Protein AF-A0A850PDK4-F1 (afdb_monomer_lite)

Secondary structure (DSSP, 8-state):
-HHHHHHHHHHHHHTT-HHHHHHHHHHHHHHHHHHHHHHS-S-TTS-S---

Sequence (51 aa):
MIVLGAVLLILGLIFGMAILTYIGVVLLVIGAVFWILGSVGRPVGGRKAWY

Structure (mmCIF, N/CA/C/O backbone):
data_AF-A0A850PDK4-F1
#
_entry.id   AF-A0A850PDK4-F1
#
loop_
_atom_site.group_PDB
_atom_site.id
_atom_site.type_symbol
_atom_site.label_atom_id
_atom_site.label_alt_id
_atom_site.label_comp_id
_atom_site.label_asym_id
_atom_site.label_entity_id
_atom_site.label_seq_id
_atom_site.pdbx_PDB_ins_code
_atom_site.Cartn_x
_atom_site.Cartn_y
_atom_site.Cartn_z
_atom_site.occupancy
_atom_site.B_iso_or_equiv
_atom_site.auth_seq_id
_atom_site.auth_comp_id
_atom_site.auth_asym_id
_atom_site.auth_atom_id
_atom_site.pdbx_PDB_model_num
ATOM 1 N N . MET A 1 1 ? 7.929 -3.302 1.742 1.00 80.31 1 MET A N 1
ATOM 2 C CA . MET A 1 1 ? 6.882 -2.293 1.465 1.00 80.31 1 MET A CA 1
ATOM 3 C C . MET A 1 1 ? 5.488 -2.899 1.496 1.00 80.31 1 MET A C 1
ATOM 5 O O . MET A 1 1 ? 4.713 -2.463 2.326 1.00 80.31 1 MET A O 1
ATOM 9 N N . ILE A 1 2 ? 5.193 -3.942 0.706 1.00 88.06 2 ILE A N 1
ATOM 10 C CA . ILE A 1 2 ? 3.858 -4.577 0.682 1.00 88.06 2 ILE A CA 1
ATOM 11 C C . ILE A 1 2 ? 3.419 -5.095 2.062 1.00 88.06 2 ILE A C 1
ATOM 13 O O . ILE A 1 2 ? 2.344 -4.738 2.522 1.00 88.06 2 ILE A O 1
ATOM 17 N N . VAL A 1 3 ? 4.266 -5.866 2.756 1.00 92.56 3 VAL A N 1
ATOM 18 C CA . VAL A 1 3 ? 3.947 -6.388 4.103 1.00 92.56 3 VAL A CA 1
ATOM 19 C C . VAL A 1 3 ? 3.661 -5.255 5.091 1.00 92.56 3 VAL A C 1
ATOM 21 O O . VAL A 1 3 ? 2.666 -5.285 5.802 1.00 92.56 3 VAL A O 1
ATOM 24 N N . LEU A 1 4 ? 4.502 -4.219 5.094 1.00 91.69 4 LEU A N 1
ATOM 25 C CA . LEU A 1 4 ? 4.344 -3.061 5.974 1.00 91.69 4 LEU A CA 1
ATOM 26 C C . LEU A 1 4 ? 3.063 -2.272 5.638 1.00 91.69 4 LEU A C 1
ATOM 28 O O . LEU A 1 4 ? 2.313 -1.916 6.541 1.00 91.69 4 LEU A O 1
ATOM 32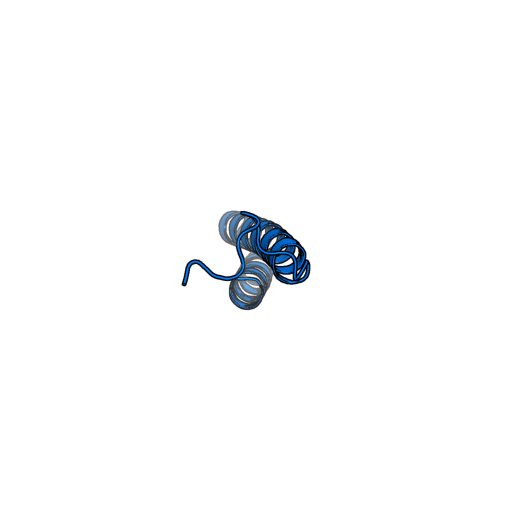 N N . GLY A 1 5 ? 2.770 -2.070 4.349 1.00 90.44 5 GLY A N 1
ATOM 33 C CA . GLY A 1 5 ? 1.529 -1.448 3.880 1.00 90.44 5 GLY A CA 1
ATOM 34 C C . GLY A 1 5 ? 0.285 -2.241 4.281 1.00 90.44 5 GLY A C 1
ATOM 35 O O . GLY A 1 5 ? -0.667 -1.653 4.782 1.00 90.44 5 GLY A O 1
ATOM 36 N N . ALA A 1 6 ? 0.317 -3.570 4.157 1.00 93.50 6 ALA A N 1
ATOM 37 C CA . ALA A 1 6 ? -0.764 -4.447 4.603 1.00 93.50 6 ALA A CA 1
ATOM 38 C C . ALA A 1 6 ? -0.991 -4.350 6.120 1.00 93.50 6 ALA A C 1
ATOM 40 O O . ALA A 1 6 ? -2.130 -4.208 6.556 1.00 93.50 6 ALA A O 1
ATOM 41 N N . VAL A 1 7 ? 0.081 -4.356 6.922 1.00 95.56 7 VAL A N 1
ATOM 42 C CA . VAL A 1 7 ? -0.011 -4.194 8.382 1.00 95.56 7 VAL A CA 1
ATOM 43 C C . VAL A 1 7 ? -0.626 -2.841 8.747 1.00 95.56 7 VAL A C 1
ATOM 45 O O . VAL A 1 7 ? -1.565 -2.798 9.536 1.00 95.56 7 VAL A O 1
ATOM 48 N N . LEU A 1 8 ? -0.163 -1.739 8.149 1.00 92.25 8 LEU A N 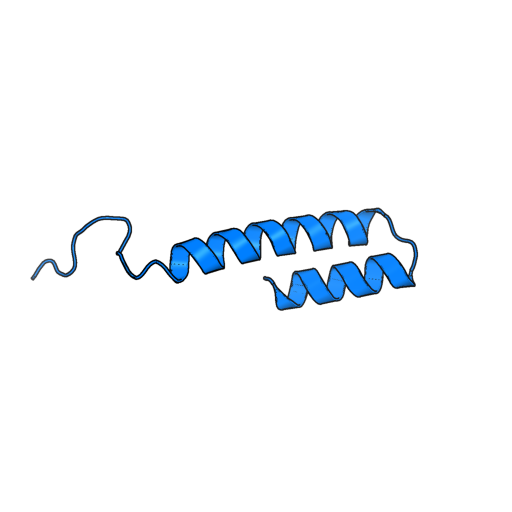1
ATOM 49 C CA . LEU A 1 8 ? -0.726 -0.409 8.417 1.00 92.25 8 LEU A CA 1
ATOM 50 C C . LEU A 1 8 ? -2.192 -0.290 7.994 1.00 92.25 8 LEU A C 1
ATOM 52 O O . LEU A 1 8 ? -2.971 0.348 8.695 1.00 92.25 8 LEU A O 1
ATOM 56 N N . LEU A 1 9 ? -2.575 -0.920 6.883 1.00 92.19 9 LEU A N 1
ATOM 57 C CA . LEU A 1 9 ? -3.951 -0.916 6.395 1.00 92.19 9 LEU A CA 1
ATOM 58 C C . LEU A 1 9 ? -4.871 -1.703 7.339 1.00 92.19 9 LEU A C 1
ATOM 60 O O . LEU A 1 9 ? -5.935 -1.208 7.698 1.00 92.19 9 LEU A O 1
ATOM 64 N N . ILE A 1 10 ? -4.430 -2.867 7.826 1.00 94.88 10 ILE A N 1
ATOM 65 C CA . ILE A 1 10 ? -5.156 -3.649 8.839 1.00 94.88 10 ILE A CA 1
ATOM 66 C C . ILE A 1 10 ? -5.327 -2.834 10.128 1.00 94.88 10 ILE A C 1
ATOM 68 O O . ILE A 1 10 ? -6.437 -2.728 10.643 1.00 94.88 10 ILE A O 1
ATOM 72 N N . LEU A 1 11 ? -4.259 -2.205 10.627 1.00 94.69 11 LEU A N 1
ATOM 73 C CA . LEU A 1 11 ? -4.333 -1.374 11.834 1.00 94.69 11 LEU A CA 1
ATOM 74 C C . LEU A 1 11 ? -5.220 -0.135 11.626 1.00 94.69 11 LEU A C 1
ATOM 76 O O . LEU A 1 11 ? -5.994 0.213 12.512 1.00 94.69 11 LEU A O 1
ATOM 80 N N . GLY A 1 12 ? -5.157 0.510 10.460 1.00 92.06 12 GLY A N 1
ATOM 81 C CA . GLY A 1 12 ? -6.000 1.659 10.118 1.00 92.06 12 GLY A CA 1
ATOM 82 C C . GLY A 1 12 ? -7.489 1.328 10.129 1.00 92.06 12 GLY A C 1
ATOM 83 O O . GLY A 1 12 ? -8.276 2.097 10.680 1.00 92.06 12 GLY A O 1
ATOM 84 N N . LEU A 1 13 ? -7.854 0.155 9.606 1.00 91.62 13 LEU A N 1
ATOM 85 C CA . LEU A 1 13 ? -9.227 -0.346 9.626 1.00 91.62 13 LEU A CA 1
ATOM 86 C C . LEU A 1 13 ? -9.693 -0.715 11.041 1.00 91.62 13 LEU A C 1
ATOM 88 O O . LEU A 1 13 ? -10.813 -0.379 11.409 1.00 91.62 13 LEU A O 1
ATOM 92 N N . ILE A 1 14 ? -8.838 -1.357 11.847 1.00 95.31 14 ILE A N 1
ATOM 93 C CA . ILE A 1 14 ? -9.175 -1.752 13.226 1.00 95.31 14 ILE A CA 1
ATOM 94 C C . ILE A 1 14 ? -9.365 -0.527 14.126 1.00 95.31 14 ILE A C 1
ATOM 96 O O . ILE A 1 14 ? -10.314 -0.469 14.903 1.00 95.31 14 ILE A O 1
ATOM 100 N N . PHE A 1 15 ? -8.476 0.461 14.027 1.00 93.62 15 PHE A N 1
ATOM 101 C CA . PHE A 1 15 ? -8.519 1.656 14.869 1.00 93.62 15 PHE A CA 1
ATOM 102 C C . PHE A 1 15 ? -9.407 2.778 14.309 1.00 93.62 15 PHE A C 1
ATOM 104 O O . 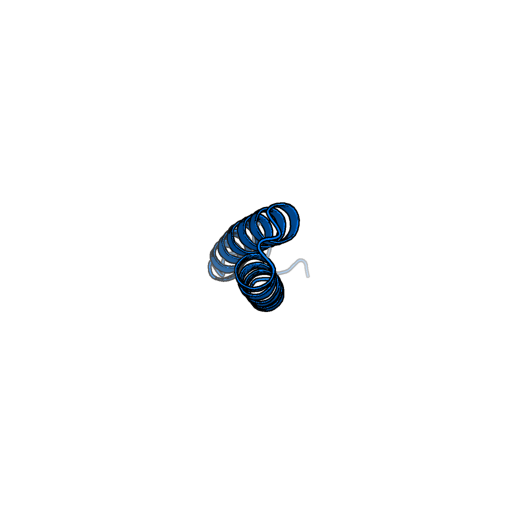PHE A 1 15 ? -9.501 3.836 14.928 1.00 93.62 15 PHE A O 1
ATOM 111 N N . GLY A 1 16 ? -10.021 2.596 13.133 1.00 92.31 16 GLY A N 1
ATOM 112 C CA . GLY A 1 16 ? -10.815 3.636 12.464 1.00 92.31 16 GLY A CA 1
ATOM 113 C C . GLY A 1 16 ? -10.002 4.878 12.071 1.00 92.31 16 GLY A C 1
ATOM 114 O O . GLY A 1 16 ? -10.557 5.952 11.840 1.00 92.31 16 GLY A O 1
ATOM 115 N N . MET A 1 17 ? -8.673 4.759 12.007 1.00 94.81 17 MET A N 1
ATOM 116 C CA . MET A 1 17 ? -7.778 5.867 11.698 1.00 94.81 17 MET A CA 1
ATOM 117 C C . MET A 1 17 ? -7.639 6.020 10.184 1.00 94.81 17 MET A C 1
ATOM 119 O O . MET A 1 17 ? -6.892 5.287 9.525 1.00 94.81 17 MET A O 1
ATOM 123 N N . ALA A 1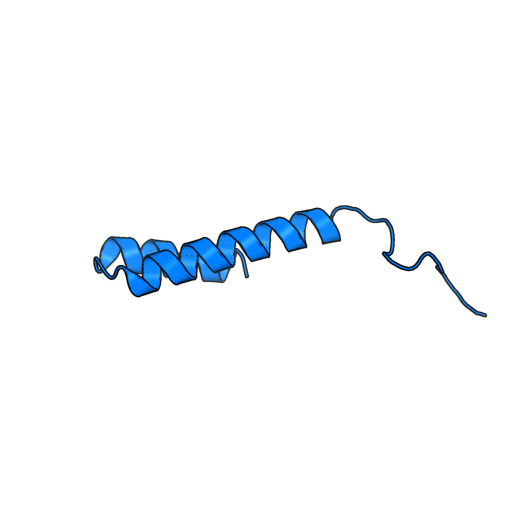 18 ? -8.316 7.033 9.638 1.00 91.88 18 ALA A N 1
ATOM 124 C CA . ALA A 1 18 ? -8.275 7.347 8.211 1.00 91.88 18 ALA A CA 1
ATOM 125 C C . ALA A 1 18 ? -6.834 7.540 7.707 1.00 91.88 18 ALA A C 1
ATOM 127 O O . ALA A 1 18 ? -6.471 7.017 6.656 1.00 91.88 18 ALA A O 1
ATOM 128 N N . ILE A 1 19 ? -5.980 8.209 8.492 1.00 93.69 19 ILE A N 1
ATOM 129 C CA . ILE A 1 19 ? -4.594 8.479 8.096 1.00 93.69 19 ILE A CA 1
ATOM 130 C C . ILE A 1 19 ? -3.761 7.202 7.923 1.00 93.69 19 ILE A C 1
ATOM 132 O O . ILE A 1 19 ? -3.066 7.063 6.919 1.00 93.69 19 ILE A O 1
ATOM 136 N N . LEU A 1 20 ? -3.881 6.231 8.837 1.00 93.00 20 LEU A N 1
ATOM 137 C CA . LEU A 1 20 ? -3.189 4.943 8.719 1.00 93.00 20 LEU A CA 1
ATOM 138 C C . LEU A 1 20 ? -3.675 4.165 7.495 1.00 93.00 20 LEU A C 1
ATOM 140 O O . LEU A 1 20 ? -2.872 3.563 6.785 1.00 93.00 20 LEU A O 1
ATOM 144 N N . THR A 1 21 ? -4.980 4.227 7.230 1.00 92.75 21 THR A N 1
ATOM 145 C CA . THR A 1 21 ? -5.604 3.563 6.082 1.00 92.75 21 THR A CA 1
ATOM 146 C C . THR A 1 21 ? -5.070 4.133 4.766 1.00 92.75 21 THR A C 1
ATOM 148 O O . THR A 1 21 ? -4.604 3.372 3.919 1.00 92.75 21 THR A O 1
ATOM 151 N N . TYR A 1 22 ? -5.042 5.463 4.612 1.00 96.31 22 TYR A N 1
ATOM 152 C CA . TYR A 1 22 ? -4.502 6.109 3.410 1.00 96.31 22 TYR A CA 1
ATOM 153 C C . TYR A 1 22 ? -3.016 5.797 3.199 1.00 96.31 22 TYR A C 1
ATOM 155 O O . TYR A 1 22 ? -2.618 5.437 2.091 1.00 96.31 22 TYR A O 1
ATOM 163 N N . ILE A 1 23 ? -2.198 5.867 4.256 1.00 95.31 23 ILE A N 1
ATOM 164 C CA . ILE A 1 23 ? -0.766 5.540 4.175 1.00 95.31 23 ILE A CA 1
ATOM 165 C C . ILE A 1 23 ? -0.566 4.068 3.783 1.00 95.31 23 ILE A C 1
ATOM 167 O O . ILE A 1 23 ? 0.240 3.768 2.901 1.00 95.31 23 ILE A O 1
ATOM 171 N N . GLY A 1 24 ? -1.320 3.147 4.390 1.00 94.62 24 GLY A N 1
ATOM 172 C CA . GLY A 1 24 ? -1.268 1.720 4.070 1.00 94.62 24 GLY A CA 1
ATOM 173 C C . GLY A 1 24 ? -1.602 1.435 2.605 1.00 94.62 24 GLY A C 1
ATOM 174 O O . GLY A 1 24 ? -0.869 0.703 1.937 1.00 94.62 24 GLY A O 1
ATOM 175 N N . VAL A 1 25 ? -2.656 2.071 2.078 1.00 95.19 25 VAL A N 1
ATOM 176 C CA . VAL A 1 25 ? -3.057 1.952 0.665 1.00 95.19 25 VAL A CA 1
ATOM 177 C C . VAL A 1 25 ? -1.951 2.455 -0.262 1.00 95.19 25 VAL A C 1
ATOM 179 O O . VAL A 1 25 ? -1.557 1.739 -1.182 1.00 95.19 25 VAL A O 1
ATOM 182 N N . VAL A 1 26 ? -1.400 3.646 -0.009 1.00 96.31 26 VAL A N 1
ATOM 183 C CA . VAL A 1 26 ? -0.319 4.218 -0.832 1.00 96.31 26 VAL A CA 1
ATOM 184 C C . VAL A 1 26 ? 0.901 3.294 -0.861 1.00 96.31 26 VAL A C 1
ATOM 186 O O . VAL A 1 26 ? 1.459 3.031 -1.928 1.00 96.31 26 VAL A O 1
ATOM 189 N N . LEU A 1 27 ? 1.292 2.739 0.288 1.00 95.38 27 LEU A N 1
ATOM 190 C CA . LEU A 1 27 ? 2.418 1.809 0.375 1.00 95.38 27 LEU A CA 1
ATOM 191 C C . LEU A 1 27 ? 2.165 0.491 -0.365 1.00 95.38 27 LEU A C 1
ATOM 193 O O . LEU A 1 27 ? 3.102 -0.055 -0.954 1.00 95.38 27 LEU A O 1
ATOM 197 N N . LEU A 1 28 ? 0.928 -0.019 -0.362 1.00 95.44 28 LEU A N 1
ATOM 198 C CA . LEU A 1 28 ? 0.562 -1.192 -1.158 1.00 95.44 28 LEU A CA 1
ATOM 199 C C . LEU A 1 28 ? 0.652 -0.908 -2.656 1.00 95.44 28 LEU A C 1
ATOM 201 O O . LEU A 1 28 ? 1.215 -1.727 -3.379 1.00 95.44 28 LEU A O 1
ATOM 205 N N . VAL A 1 29 ? 0.171 0.250 -3.114 1.00 96.44 29 VAL A N 1
ATOM 206 C CA . VAL A 1 29 ? 0.247 0.647 -4.529 1.00 96.4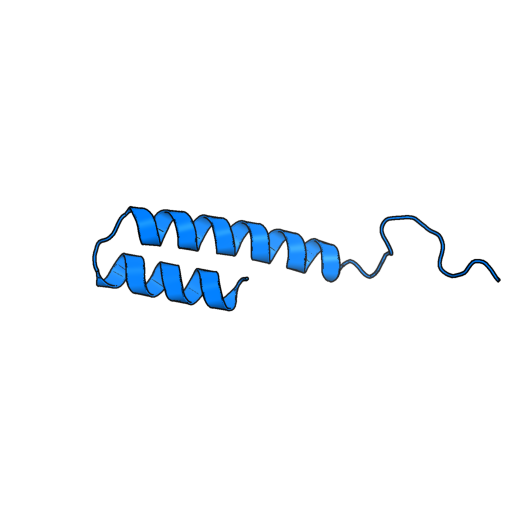4 29 VAL A CA 1
ATOM 207 C C . VAL A 1 29 ? 1.703 0.772 -4.978 1.00 96.44 29 VAL A C 1
ATOM 209 O O . VAL A 1 29 ? 2.097 0.140 -5.955 1.00 96.44 29 VAL A O 1
ATOM 212 N N . ILE A 1 30 ? 2.535 1.513 -4.239 1.00 95.25 30 ILE A N 1
ATOM 213 C CA . ILE A 1 30 ? 3.964 1.665 -4.563 1.00 95.25 30 ILE A CA 1
ATOM 214 C C . ILE A 1 30 ? 4.672 0.306 -4.524 1.00 95.25 30 ILE A C 1
ATOM 216 O O . ILE A 1 30 ? 5.450 -0.025 -5.419 1.00 95.25 30 ILE A O 1
ATOM 220 N N . GLY A 1 31 ? 4.384 -0.502 -3.501 1.00 93.50 31 GLY A N 1
ATOM 221 C CA . GLY A 1 31 ? 4.937 -1.842 -3.362 1.00 93.50 31 GLY A CA 1
ATOM 222 C C . GLY A 1 31 ? 4.585 -2.746 -4.543 1.00 93.50 31 GLY A C 1
ATOM 223 O O . GLY A 1 31 ? 5.469 -3.428 -5.056 1.00 93.50 31 GLY A O 1
ATOM 224 N N . ALA A 1 32 ? 3.332 -2.719 -5.000 1.00 92.69 32 ALA A N 1
ATOM 225 C CA . ALA A 1 32 ? 2.878 -3.472 -6.164 1.00 92.69 32 ALA A CA 1
ATOM 226 C C . ALA A 1 32 ? 3.557 -2.988 -7.454 1.00 92.69 32 ALA A C 1
ATOM 228 O O . ALA A 1 32 ? 4.031 -3.811 -8.232 1.00 92.69 32 ALA A O 1
ATOM 229 N N . VAL A 1 33 ? 3.686 -1.671 -7.652 1.00 92.56 33 VAL A N 1
ATOM 230 C CA . VAL A 1 33 ? 4.388 -1.098 -8.814 1.00 92.56 33 VAL A CA 1
ATOM 231 C C . VAL A 1 33 ? 5.847 -1.551 -8.849 1.00 92.56 33 VAL A C 1
ATOM 233 O O . VAL A 1 33 ? 6.310 -2.047 -9.873 1.00 92.56 33 VAL A O 1
ATOM 236 N N . PHE A 1 34 ? 6.577 -1.443 -7.738 1.00 87.56 34 PHE A N 1
ATOM 237 C CA . PHE A 1 34 ? 7.975 -1.883 -7.679 1.00 87.56 34 PHE A CA 1
ATOM 238 C C . PHE A 1 34 ? 8.123 -3.395 -7.820 1.00 87.56 34 PHE A C 1
ATOM 240 O O . PHE A 1 34 ? 9.092 -3.852 -8.417 1.00 87.56 34 PHE A O 1
ATOM 247 N N . TRP A 1 35 ? 7.167 -4.173 -7.311 1.00 87.81 35 TRP A N 1
ATOM 248 C CA . TRP A 1 35 ? 7.153 -5.619 -7.504 1.00 87.81 35 TRP A CA 1
ATOM 249 C C . TRP A 1 35 ? 6.983 -5.982 -8.981 1.00 87.81 35 TRP A C 1
ATOM 251 O O . TRP A 1 35 ? 7.749 -6.790 -9.498 1.00 87.81 35 TRP A O 1
ATOM 261 N N . ILE A 1 36 ? 6.065 -5.315 -9.687 1.00 87.50 36 ILE A N 1
ATOM 262 C CA . ILE A 1 36 ? 5.887 -5.483 -11.133 1.00 87.50 36 ILE A CA 1
ATOM 263 C C . ILE A 1 36 ? 7.169 -5.078 -11.870 1.00 87.50 36 ILE A C 1
ATOM 265 O O . ILE A 1 36 ? 7.702 -5.874 -12.639 1.00 87.50 36 ILE A O 1
ATOM 269 N N . LEU A 1 37 ? 7.723 -3.896 -11.592 1.00 83.94 37 LEU A N 1
ATOM 270 C CA . LEU A 1 37 ? 8.951 -3.416 -12.237 1.00 83.94 37 LEU A CA 1
ATOM 271 C C . LEU A 1 37 ? 10.168 -4.314 -11.956 1.00 83.94 37 LEU A C 1
ATOM 273 O O . LEU A 1 37 ? 10.979 -4.519 -12.851 1.00 83.94 37 LEU A O 1
ATOM 277 N N . GLY A 1 38 ? 10.287 -4.874 -10.750 1.00 81.12 38 GLY A N 1
ATOM 278 C CA . GLY A 1 38 ? 11.350 -5.815 -10.386 1.00 81.12 38 GLY A CA 1
ATOM 279 C C . GLY A 1 38 ? 11.147 -7.223 -10.954 1.00 81.12 38 GLY A C 1
ATOM 280 O O . GLY A 1 38 ? 12.123 -7.922 -11.215 1.00 81.12 38 GLY A O 1
ATOM 281 N N . SER A 1 39 ? 9.894 -7.636 -11.176 1.00 76.62 39 SER A N 1
ATOM 282 C CA . SER A 1 39 ? 9.553 -8.919 -11.810 1.00 76.62 39 SER A CA 1
ATOM 283 C C . SER A 1 39 ? 9.838 -8.925 -13.313 1.00 76.62 39 SER A C 1
ATOM 285 O O . SER A 1 39 ? 10.132 -9.970 -13.896 1.00 76.62 39 SER A O 1
ATOM 287 N N . VAL A 1 40 ? 9.825 -7.748 -13.946 1.00 76.12 40 VAL A N 1
ATOM 288 C CA . VAL A 1 40 ? 10.330 -7.561 -15.302 1.00 76.12 40 VAL A CA 1
ATOM 289 C C . VAL A 1 40 ? 11.855 -7.653 -15.219 1.00 76.12 40 VAL A C 1
ATOM 291 O O . VAL A 1 40 ? 12.542 -6.655 -15.041 1.00 76.12 40 VAL A O 1
ATOM 294 N N . GLY A 1 41 ? 12.402 -8.868 -15.352 1.00 61.78 41 GLY A N 1
ATOM 295 C CA . GLY A 1 41 ? 13.842 -9.188 -15.292 1.00 61.78 41 GLY A CA 1
ATOM 296 C C . GLY A 1 41 ? 14.713 -8.544 -16.385 1.00 61.78 41 GLY A C 1
ATOM 297 O O . GLY A 1 41 ? 15.799 -9.032 -16.704 1.00 61.78 41 GLY A O 1
ATOM 298 N N . ARG A 1 42 ? 14.238 -7.459 -16.997 1.00 63.47 42 ARG A N 1
ATOM 299 C CA . ARG A 1 42 ? 14.962 -6.628 -17.947 1.00 63.47 42 ARG A CA 1
ATOM 300 C C . ARG A 1 42 ? 15.622 -5.494 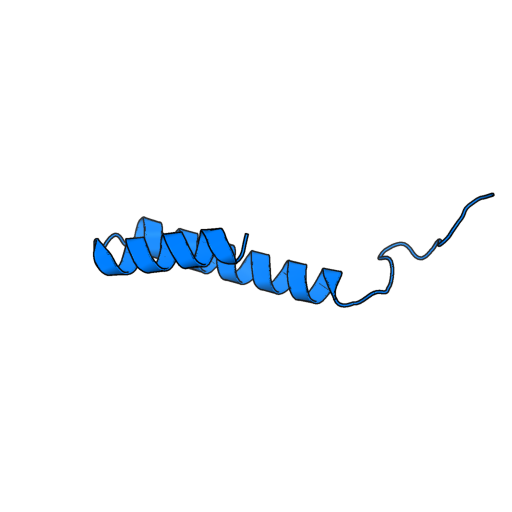-17.155 1.00 63.47 42 ARG A C 1
ATOM 302 O O . ARG A 1 42 ? 14.904 -4.639 -16.642 1.00 63.47 42 ARG A O 1
ATOM 309 N N . PRO A 1 43 ? 16.962 -5.448 -17.055 1.00 58.00 43 PRO A N 1
ATOM 310 C CA . PRO A 1 43 ? 17.638 -4.332 -16.409 1.00 58.00 43 PRO A CA 1
ATOM 311 C C . PRO A 1 43 ? 17.241 -3.031 -17.113 1.00 58.00 43 PRO A C 1
ATOM 313 O O . PRO A 1 43 ? 17.498 -2.847 -18.308 1.00 58.00 43 PRO A O 1
ATOM 316 N N . VAL A 1 44 ? 16.586 -2.137 -16.375 1.00 58.56 44 VAL A N 1
ATOM 317 C CA . VAL A 1 44 ? 16.253 -0.793 -16.846 1.00 58.56 44 VAL A CA 1
ATOM 318 C C . VAL A 1 44 ? 17.579 -0.037 -16.966 1.00 58.56 44 VAL A C 1
ATOM 320 O O . VAL A 1 44 ? 18.169 0.344 -15.962 1.00 58.56 44 VAL A O 1
ATOM 323 N N . GLY A 1 45 ? 18.114 0.070 -18.188 1.00 66.19 45 GLY A N 1
ATOM 324 C CA . GLY A 1 45 ? 19.449 0.636 -18.450 1.00 66.19 45 GLY A CA 1
ATOM 325 C C . GLY A 1 45 ? 20.351 -0.187 -19.381 1.00 66.19 45 GLY A C 1
ATOM 326 O O . GLY A 1 45 ? 21.427 0.276 -19.745 1.00 66.19 45 GLY A O 1
ATOM 327 N N . GLY A 1 46 ? 19.924 -1.379 -19.817 1.00 62.97 46 GLY A N 1
ATOM 328 C CA . GLY A 1 46 ? 20.404 -1.991 -21.064 1.00 62.97 46 GLY A CA 1
ATOM 329 C C . GLY A 1 46 ? 21.873 -2.425 -21.149 1.00 62.97 46 GLY A C 1
ATOM 330 O O . GLY A 1 46 ? 22.308 -2.760 -22.246 1.00 62.97 46 GLY A O 1
ATOM 331 N N . ARG A 1 47 ? 22.659 -2.457 -20.064 1.00 61.88 47 ARG A N 1
ATOM 332 C CA . ARG A 1 47 ? 24.054 -2.935 -20.130 1.00 61.88 47 ARG A CA 1
ATOM 333 C C . ARG A 1 47 ? 24.341 -3.949 -19.025 1.00 61.88 47 ARG A C 1
ATOM 335 O O . ARG A 1 47 ? 24.375 -3.598 -17.853 1.00 61.88 47 ARG A O 1
ATOM 342 N N . LYS A 1 48 ? 24.498 -5.217 -19.427 1.00 63.09 48 LYS A N 1
ATOM 343 C CA . LYS A 1 48 ? 24.687 -6.379 -18.539 1.00 63.09 48 LYS A CA 1
ATOM 344 C C . LYS A 1 48 ? 26.130 -6.575 -18.043 1.00 63.09 48 LYS A C 1
ATOM 346 O O . LYS A 1 48 ? 26.310 -7.338 -17.107 1.00 63.09 48 LYS A O 1
ATOM 351 N N . ALA A 1 49 ? 27.122 -5.909 -18.637 1.00 52.91 49 ALA A N 1
ATOM 352 C CA . ALA A 1 49 ? 28.505 -5.821 -18.159 1.00 52.91 49 ALA A CA 1
ATOM 353 C C . ALA A 1 49 ? 29.257 -4.781 -19.008 1.00 52.91 49 ALA A C 1
ATOM 355 O O . ALA A 1 49 ? 29.103 -4.771 -20.230 1.00 52.91 49 ALA A O 1
ATOM 356 N N . TRP A 1 50 ? 30.049 -3.917 -18.376 1.00 58.62 50 TRP A N 1
ATOM 357 C CA . TRP A 1 50 ? 31.236 -3.325 -19.001 1.00 58.62 50 TRP A CA 1
ATOM 358 C C . TRP A 1 50 ? 32.406 -4.030 -18.335 1.00 58.62 50 TRP A C 1
ATOM 360 O O . TRP A 1 50 ? 32.382 -4.116 -17.111 1.00 58.62 50 TRP A O 1
ATOM 370 N N . TYR A 1 51 ? 33.275 -4.603 -19.174 1.00 56.53 51 TYR A N 1
ATOM 371 C CA . TYR A 1 51 ? 34.440 -5.448 -18.877 1.00 56.53 51 TYR A CA 1
ATOM 372 C C . TYR A 1 51 ? 34.946 -5.421 -17.428 1.00 56.53 51 TYR A C 1
ATOM 374 O O . TYR A 1 51 ? 35.292 -4.318 -16.946 1.00 56.53 51 TYR A O 1
#

Foldseek 3Di:
DQVVLVVLCVVCVVVVPPVSNVSSVVCNVVVVVVVVVVVPVDPPPPDPDDD

Radius of gyration: 16.05 Å; chains: 1; bounding box: 45×18×36 Å

pLDDT: mean 84.72, std 13.66, range [52.91, 96.44]

Organism: NCBI:txid659824